Protein AF-A0A7M2C183-F1 (afdb_monomer_lite)

Sequence (125 aa):
MLHRLNGRRHPTKPLDYDSRFADLSDCDTTYVGADPYEKPPLRIVSRDLRPDPPGGITRREIVAVGARRDSEVYRIAGQRLGRPVGVTLEQLAAQRRASAEKNHTPQAGRGLDTPAPVGADLELD

Structure (mmCIF, N/CA/C/O backbone):
data_AF-A0A7M2C183-F1
#
_entry.id   AF-A0A7M2C183-F1
#
loop_
_atom_site.group_PDB
_atom_site.id
_atom_site.type_symbol
_atom_site.label_atom_id
_atom_site.label_alt_id
_atom_site.label_comp_id
_atom_site.label_asym_id
_atom_site.label_entity_id
_atom_site.label_seq_id
_atom_site.pdbx_PDB_ins_code
_atom_site.Cartn_x
_atom_site.Cartn_y
_atom_site.Cartn_z
_atom_site.occupancy
_atom_site.B_iso_or_equiv
_atom_site.auth_seq_id
_atom_site.auth_comp_id
_atom_site.auth_asym_id
_atom_site.auth_atom_id
_atom_site.pdbx_PDB_model_num
ATOM 1 N N . MET A 1 1 ? 22.846 16.671 16.685 1.00 35.06 1 MET A N 1
ATOM 2 C CA . MET A 1 1 ? 21.975 17.277 15.652 1.00 35.06 1 MET A CA 1
ATOM 3 C C . MET A 1 1 ? 21.613 16.202 14.640 1.00 35.06 1 MET A C 1
ATOM 5 O O . MET A 1 1 ? 22.439 15.853 13.811 1.00 35.06 1 MET A O 1
ATOM 9 N N . LEU A 1 2 ? 20.422 15.612 14.753 1.00 41.91 2 LEU A N 1
ATOM 10 C CA . LEU A 1 2 ? 19.906 14.696 13.735 1.00 41.91 2 LEU A CA 1
ATOM 11 C C . LEU A 1 2 ? 19.523 15.538 12.520 1.00 41.91 2 LEU A C 1
ATOM 13 O O . LEU A 1 2 ? 18.572 16.319 12.581 1.00 41.91 2 LEU A O 1
ATOM 17 N N . HIS A 1 3 ? 20.292 15.416 11.440 1.00 35.91 3 HIS A N 1
ATOM 18 C CA . HIS A 1 3 ? 19.902 15.951 10.146 1.00 35.91 3 HIS A CA 1
ATOM 19 C C . HIS A 1 3 ? 18.512 15.402 9.820 1.00 35.91 3 HIS A C 1
ATOM 21 O O . HIS A 1 3 ? 18.345 14.199 9.619 1.00 35.91 3 HIS A O 1
ATOM 27 N N . ARG A 1 4 ? 17.498 16.278 9.798 1.00 41.41 4 ARG A N 1
ATOM 28 C CA . ARG A 1 4 ? 16.229 15.956 9.152 1.00 41.41 4 ARG A CA 1
ATOM 29 C C . ARG A 1 4 ? 16.591 15.605 7.718 1.00 41.41 4 ARG A C 1
ATOM 31 O O . ARG A 1 4 ? 16.973 16.483 6.947 1.00 41.41 4 ARG A O 1
ATOM 38 N N . LEU A 1 5 ? 16.502 14.324 7.381 1.00 46.31 5 LEU A N 1
ATOM 39 C CA . LEU A 1 5 ? 16.427 13.877 6.004 1.00 46.31 5 LEU A CA 1
ATOM 40 C C . LEU A 1 5 ? 15.151 14.504 5.432 1.00 46.31 5 LEU A C 1
ATOM 42 O O . LEU A 1 5 ? 14.094 13.881 5.407 1.00 46.31 5 LEU A O 1
ATOM 46 N N . ASN A 1 6 ? 15.247 15.748 4.961 1.00 42.97 6 ASN A N 1
ATOM 47 C CA . ASN A 1 6 ? 14.331 16.322 3.983 1.00 42.97 6 ASN A CA 1
ATOM 48 C C . ASN A 1 6 ? 14.586 15.620 2.637 1.00 42.97 6 ASN A C 1
ATOM 50 O O . ASN A 1 6 ? 14.829 16.256 1.613 1.00 42.97 6 ASN A O 1
ATOM 54 N N . GLY A 1 7 ? 14.582 14.283 2.648 1.00 42.03 7 GLY A N 1
ATOM 55 C CA . GLY A 1 7 ? 14.494 13.490 1.444 1.00 42.03 7 GLY A CA 1
ATOM 56 C C . GLY A 1 7 ? 13.163 13.857 0.823 1.00 42.03 7 GLY A C 1
ATOM 57 O O . GLY A 1 7 ? 12.120 13.696 1.461 1.00 42.03 7 GLY A O 1
ATOM 58 N N . ARG A 1 8 ? 13.203 14.427 -0.384 1.00 46.38 8 ARG A N 1
ATOM 59 C CA . ARG A 1 8 ? 12.011 14.614 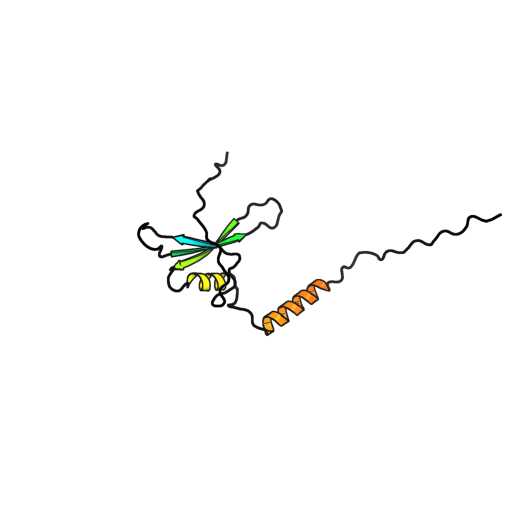-1.210 1.00 46.38 8 ARG A CA 1
ATOM 60 C C . ARG A 1 8 ? 11.212 13.316 -1.127 1.00 46.38 8 ARG A C 1
ATOM 62 O O . ARG A 1 8 ? 11.706 12.275 -1.555 1.00 46.38 8 ARG A O 1
ATOM 69 N N . ARG A 1 9 ? 10.030 13.354 -0.499 1.00 58.09 9 ARG A N 1
ATOM 70 C CA . ARG A 1 9 ? 9.153 12.182 -0.458 1.00 58.09 9 ARG A CA 1
ATOM 71 C C . ARG A 1 9 ? 8.933 11.773 -1.907 1.00 58.09 9 ARG A C 1
ATOM 73 O O . ARG A 1 9 ? 8.524 12.611 -2.710 1.00 58.09 9 ARG A O 1
ATOM 80 N N . HIS A 1 10 ? 9.237 10.521 -2.243 1.00 65.69 10 HIS A N 1
ATOM 81 C CA . HIS A 1 10 ? 8.832 10.002 -3.541 1.00 65.69 10 HIS A CA 1
ATOM 82 C C . HIS A 1 10 ? 7.321 10.213 -3.673 1.00 65.69 10 HIS A C 1
ATOM 84 O O . HIS A 1 10 ? 6.595 9.947 -2.706 1.0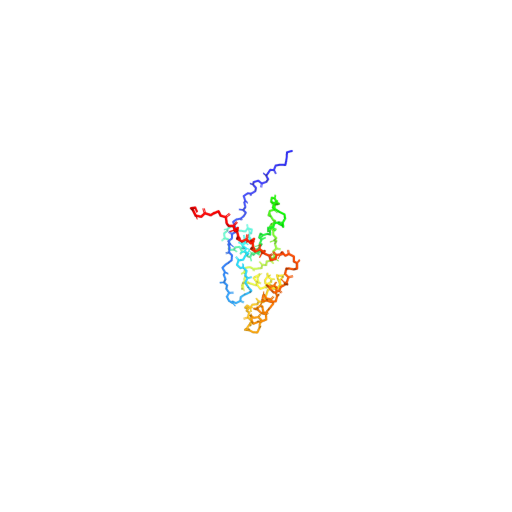0 65.69 10 HIS A O 1
ATOM 90 N N . PRO A 1 11 ? 6.854 10.756 -4.810 1.00 76.00 11 PRO A N 1
ATOM 91 C CA . PRO A 1 11 ? 5.443 11.034 -4.989 1.00 76.00 11 PRO A CA 1
ATOM 92 C C . PRO A 1 11 ? 4.663 9.733 -4.809 1.00 76.00 11 PRO A C 1
ATOM 94 O O . PRO A 1 11 ? 4.937 8.721 -5.453 1.00 76.00 11 PRO A O 1
ATOM 97 N N . THR A 1 12 ? 3.723 9.781 -3.878 1.00 87.06 12 THR A N 1
ATOM 98 C CA . THR A 1 12 ? 2.802 8.704 -3.526 1.00 87.06 12 THR A CA 1
ATOM 99 C C . THR A 1 12 ? 1.429 9.091 -4.058 1.00 87.06 12 THR A C 1
ATOM 101 O O . THR A 1 12 ? 1.071 10.270 -4.053 1.00 87.06 12 THR A O 1
ATOM 104 N N . LYS A 1 13 ? 0.674 8.116 -4.565 1.00 92.62 13 LYS A N 1
ATOM 105 C CA . LYS A 1 13 ? -0.721 8.302 -4.968 1.00 92.62 13 LYS A CA 1
ATOM 106 C C . LYS A 1 13 ? -1.616 7.508 -4.009 1.00 92.62 13 LYS A C 1
ATOM 108 O O . LYS A 1 13 ? -1.412 6.296 -3.941 1.00 92.62 13 LYS A O 1
ATOM 113 N N . PRO A 1 14 ? -2.614 8.122 -3.353 1.00 94.94 14 PRO A N 1
ATOM 114 C CA . PRO A 1 14 ? -3.626 7.376 -2.610 1.00 94.94 14 PRO A CA 1
ATOM 115 C C . PRO A 1 14 ? -4.304 6.328 -3.497 1.00 94.94 14 PRO A C 1
ATOM 117 O O . PRO A 1 14 ? -4.488 6.546 -4.705 1.00 94.94 14 PRO A O 1
ATOM 120 N N . LEU A 1 15 ? -4.640 5.180 -2.915 1.00 94.12 15 LEU A N 1
ATOM 121 C CA . LEU A 1 15 ? -5.413 4.152 -3.598 1.00 94.12 15 LEU A CA 1
ATOM 122 C C . LEU A 1 15 ? -6.908 4.415 -3.433 1.00 94.12 15 LEU A C 1
ATOM 124 O O . LEU A 1 15 ? -7.423 4.519 -2.325 1.00 94.12 15 LEU A O 1
ATOM 128 N N . ASP A 1 16 ? -7.597 4.492 -4.566 1.0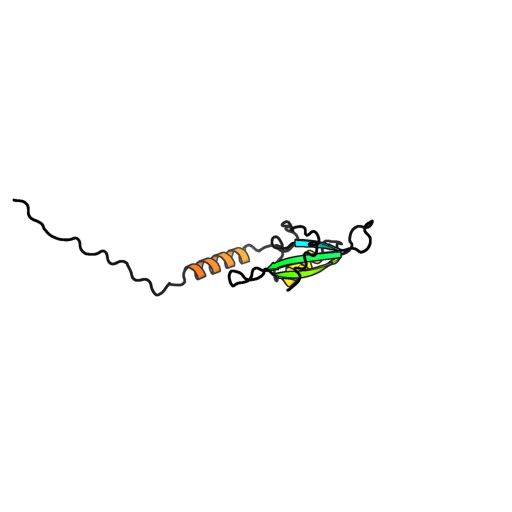0 90.38 16 ASP A N 1
ATOM 129 C CA . ASP A 1 16 ? -9.051 4.548 -4.612 1.00 90.38 16 ASP A CA 1
ATOM 130 C C . ASP A 1 16 ? -9.641 3.161 -4.314 1.00 90.38 16 ASP A C 1
ATOM 132 O O . ASP A 1 16 ? -9.004 2.127 -4.547 1.00 90.38 16 ASP A O 1
ATOM 136 N N . TYR A 1 17 ? -10.882 3.133 -3.830 1.00 88.88 17 TYR A N 1
ATOM 137 C CA . TYR A 1 17 ? -11.624 1.885 -3.681 1.00 88.88 17 TYR A CA 1
ATOM 138 C C . TYR A 1 17 ? -11.872 1.227 -5.050 1.00 88.88 17 TYR A C 1
ATOM 140 O O . TYR A 1 17 ? -12.334 1.871 -5.992 1.00 88.88 17 TYR A O 1
ATOM 148 N N . ASP A 1 18 ? -11.618 -0.078 -5.137 1.00 89.12 18 ASP A N 1
ATOM 149 C CA . ASP A 1 18 ? -11.897 -0.912 -6.306 1.00 89.12 18 ASP A CA 1
ATOM 150 C C . ASP A 1 18 ? -12.467 -2.248 -5.822 1.00 89.12 18 ASP A C 1
ATOM 152 O O . ASP A 1 18 ? -11.816 -2.982 -5.076 1.00 89.12 18 ASP A O 1
ATOM 156 N N . SER A 1 19 ? -13.687 -2.574 -6.251 1.00 88.88 19 SER A N 1
ATOM 157 C CA . SER A 1 19 ? -14.439 -3.744 -5.780 1.00 88.88 19 SER A CA 1
ATOM 158 C C . SER A 1 19 ? -13.795 -5.089 -6.127 1.00 88.88 19 SER A C 1
ATOM 160 O O . SER A 1 19 ? -14.181 -6.115 -5.568 1.00 88.88 19 SER A O 1
ATOM 162 N N . ARG A 1 20 ? -12.808 -5.108 -7.029 1.00 89.62 20 ARG A N 1
ATOM 163 C CA . ARG A 1 20 ? -12.061 -6.320 -7.400 1.00 89.62 20 ARG A CA 1
ATOM 164 C C . ARG A 1 20 ? -10.977 -6.684 -6.389 1.00 89.62 20 ARG A C 1
ATOM 166 O O . ARG A 1 20 ? -10.440 -7.790 -6.452 1.00 89.62 20 ARG A O 1
ATOM 173 N N . PHE A 1 21 ? -10.630 -5.767 -5.488 1.00 92.06 21 PHE A N 1
ATOM 174 C CA . PHE A 1 21 ? -9.571 -5.946 -4.501 1.00 92.06 21 PHE A CA 1
ATOM 175 C C . PHE A 1 21 ? -10.106 -5.751 -3.080 1.00 92.06 21 PHE A C 1
ATOM 177 O O . PHE A 1 21 ? -11.256 -5.377 -2.855 1.00 92.06 21 PHE A O 1
ATOM 184 N N . ALA A 1 22 ? -9.261 -6.060 -2.097 1.00 93.31 22 ALA A N 1
ATOM 185 C CA . ALA A 1 22 ? -9.537 -5.682 -0.722 1.00 93.31 22 ALA A CA 1
ATOM 186 C C . ALA A 1 22 ? -9.606 -4.154 -0.597 1.00 93.31 22 ALA A C 1
ATOM 188 O O . ALA A 1 22 ? -9.013 -3.437 -1.405 1.00 93.31 22 ALA A O 1
ATOM 189 N N . ASP A 1 23 ? -10.280 -3.656 0.439 1.00 93.44 23 ASP A N 1
ATOM 190 C CA . ASP A 1 23 ? -10.247 -2.226 0.733 1.00 93.44 23 ASP A CA 1
ATOM 191 C C . ASP A 1 23 ? -8.819 -1.808 1.120 1.00 93.44 23 ASP A C 1
ATOM 193 O O . ASP A 1 23 ? -8.271 -2.261 2.130 1.00 93.44 23 ASP A O 1
ATOM 197 N N . LEU A 1 24 ? -8.210 -0.974 0.278 1.00 95.25 24 LEU A N 1
ATOM 198 C CA . LEU A 1 24 ? -6.870 -0.405 0.436 1.00 95.25 24 LEU A CA 1
ATOM 199 C C . LEU A 1 24 ? -6.922 1.129 0.476 1.00 95.25 24 LEU A C 1
ATOM 201 O O . LEU A 1 24 ? -5.920 1.775 0.187 1.00 95.25 24 LEU A O 1
ATOM 205 N N . SER A 1 25 ? -8.075 1.716 0.806 1.00 94.06 25 SER A N 1
ATOM 206 C CA . SER A 1 25 ? -8.285 3.174 0.816 1.00 94.06 25 SER A CA 1
ATOM 207 C C . SER A 1 25 ? -7.393 3.943 1.802 1.00 94.06 25 SER A C 1
ATOM 209 O O . SER A 1 25 ? -7.181 5.143 1.648 1.00 94.06 25 SER A O 1
ATOM 211 N N . ASP A 1 26 ? -6.826 3.258 2.797 1.00 94.31 26 ASP A N 1
ATOM 212 C CA . ASP A 1 26 ? -5.829 3.790 3.735 1.00 94.31 26 ASP A CA 1
ATOM 213 C C . ASP A 1 26 ? -4.375 3.634 3.245 1.00 94.31 26 ASP A C 1
ATOM 215 O O . ASP A 1 26 ? -3.434 3.966 3.970 1.00 94.31 26 ASP A O 1
ATOM 219 N N . CYS A 1 27 ? -4.177 3.093 2.042 1.00 96.50 27 CYS A N 1
ATOM 220 C CA . CYS A 1 27 ? -2.871 2.843 1.452 1.00 96.50 27 CYS A CA 1
ATOM 221 C C . CYS A 1 27 ? -2.561 3.821 0.308 1.00 96.50 27 CYS A C 1
ATOM 223 O O . CYS A 1 27 ? -3.427 4.296 -0.423 1.00 96.50 27 CYS A O 1
ATOM 225 N N . ASP A 1 28 ? -1.270 4.031 0.096 1.00 96.62 28 ASP A N 1
ATOM 226 C CA . ASP A 1 28 ? -0.674 4.751 -1.016 1.00 96.62 28 ASP A CA 1
ATOM 227 C C . ASP A 1 28 ? 0.042 3.782 -1.962 1.00 96.62 28 ASP A C 1
ATOM 229 O O . ASP A 1 28 ? 0.550 2.734 -1.549 1.00 96.62 28 ASP A O 1
ATOM 233 N N . THR A 1 29 ? 0.186 4.178 -3.226 1.00 95.94 29 THR A N 1
ATOM 234 C CA . THR A 1 29 ? 1.049 3.520 -4.202 1.00 95.94 29 THR A CA 1
ATOM 235 C C . THR A 1 29 ? 2.162 4.436 -4.705 1.00 95.94 29 THR A C 1
ATOM 237 O O . THR A 1 29 ? 1.934 5.597 -5.044 1.00 95.94 29 THR A O 1
ATOM 240 N N . THR A 1 30 ? 3.369 3.885 -4.801 1.00 94.94 30 THR A N 1
ATOM 241 C CA . THR A 1 30 ? 4.534 4.522 -5.429 1.00 94.94 30 THR A CA 1
ATOM 242 C C . THR A 1 30 ? 4.952 3.706 -6.640 1.00 94.94 30 THR A C 1
ATOM 244 O O . THR A 1 30 ? 5.088 2.484 -6.558 1.00 94.94 30 THR A O 1
ATOM 247 N N . TYR A 1 31 ? 5.184 4.377 -7.763 1.00 93.00 31 TYR A N 1
ATOM 248 C CA . TYR A 1 31 ? 5.697 3.762 -8.983 1.00 93.00 31 TYR A CA 1
ATOM 249 C C . TYR A 1 31 ? 7.226 3.755 -8.967 1.00 93.00 31 TYR A C 1
ATOM 251 O O . TYR A 1 31 ? 7.836 4.791 -8.706 1.00 93.00 31 TYR A O 1
ATOM 259 N N . VAL A 1 32 ? 7.839 2.603 -9.248 1.00 91.81 32 VAL A N 1
ATOM 260 C CA . VAL A 1 32 ? 9.299 2.433 -9.193 1.00 91.81 32 VAL A CA 1
ATOM 261 C C . VAL A 1 32 ? 9.815 1.843 -10.501 1.00 91.81 32 VAL A C 1
ATOM 263 O O . VAL A 1 32 ? 9.315 0.824 -10.981 1.00 91.81 32 VAL A O 1
ATOM 266 N N . GLY A 1 33 ? 10.802 2.515 -11.085 1.00 91.56 33 GLY A N 1
ATOM 267 C CA . GLY A 1 33 ? 11.471 2.136 -12.324 1.00 91.56 33 GLY A CA 1
ATOM 268 C C . GLY A 1 33 ? 12.820 2.838 -12.431 1.00 91.56 33 GLY A C 1
ATOM 269 O O . GLY A 1 33 ? 13.010 3.893 -11.827 1.00 91.56 33 GLY A O 1
ATOM 270 N N . ALA A 1 34 ? 13.755 2.216 -13.147 1.00 89.81 34 ALA A N 1
ATOM 271 C CA . ALA A 1 34 ? 15.096 2.759 -13.355 1.00 89.81 34 ALA A CA 1
ATOM 272 C C . ALA A 1 34 ? 15.169 3.680 -14.584 1.00 89.81 34 ALA A C 1
ATOM 274 O O . ALA A 1 34 ? 15.914 4.655 -14.566 1.00 89.81 34 ALA A O 1
ATOM 275 N N . ASP A 1 35 ? 14.384 3.384 -15.623 1.00 91.50 35 ASP A N 1
ATOM 276 C CA . ASP A 1 35 ? 14.330 4.167 -16.855 1.00 91.50 35 ASP A CA 1
ATOM 277 C C . ASP A 1 35 ? 13.222 5.238 -16.772 1.00 91.50 35 ASP A C 1
ATOM 279 O O . ASP A 1 35 ? 12.054 4.886 -16.569 1.00 91.50 35 ASP A O 1
ATOM 283 N N . PRO A 1 36 ? 13.547 6.539 -16.909 1.00 87.69 36 PRO A N 1
ATOM 284 C CA . PRO A 1 36 ? 12.554 7.613 -16.910 1.00 87.69 36 PRO A CA 1
ATOM 285 C C . PRO A 1 36 ? 11.685 7.670 -18.179 1.00 87.69 36 PRO A C 1
ATOM 287 O O . PRO A 1 36 ? 10.645 8.333 -18.157 1.00 87.69 36 PRO A O 1
ATOM 290 N N . TYR A 1 37 ? 12.087 7.016 -19.270 1.00 92.56 37 TYR A N 1
ATOM 291 C CA . TYR A 1 37 ? 11.352 6.980 -20.539 1.00 92.56 37 TYR A CA 1
ATOM 292 C C . TYR A 1 37 ? 10.381 5.800 -20.632 1.00 92.56 37 TYR A C 1
ATOM 294 O O . TYR A 1 37 ? 9.494 5.791 -21.489 1.00 92.56 37 TYR A O 1
ATOM 302 N N . GLU A 1 38 ? 10.494 4.831 -19.726 1.00 92.25 38 GLU A N 1
ATOM 303 C CA . GLU A 1 38 ? 9.591 3.691 -19.654 1.00 92.25 38 GLU A CA 1
ATOM 304 C C . GLU A 1 38 ? 8.554 3.838 -18.540 1.00 92.25 38 GLU A C 1
ATOM 306 O O . GLU A 1 38 ? 8.724 4.530 -17.534 1.00 92.25 38 GLU A O 1
ATOM 311 N N . LYS A 1 39 ? 7.430 3.130 -18.694 1.00 90.75 39 LYS A N 1
ATOM 312 C CA . LYS A 1 39 ? 6.455 3.023 -17.608 1.00 90.75 39 LYS A CA 1
ATOM 313 C C . LYS A 1 39 ? 7.095 2.236 -16.459 1.00 90.75 39 LYS A C 1
ATOM 315 O O . LYS A 1 39 ? 7.489 1.096 -16.688 1.00 90.75 39 LYS A O 1
ATOM 320 N N . PRO A 1 40 ? 7.084 2.759 -15.216 1.00 92.75 40 PRO A N 1
ATOM 321 C CA . PRO A 1 40 ? 7.659 2.056 -14.077 1.00 92.75 40 PRO A CA 1
ATOM 322 C C . PRO A 1 40 ? 7.087 0.634 -13.941 1.00 92.75 40 PRO A C 1
ATOM 324 O O . PRO A 1 40 ? 5.858 0.498 -13.819 1.00 92.75 40 PRO A O 1
ATOM 327 N N . PRO A 1 41 ? 7.931 -0.415 -13.988 1.00 94.19 41 PRO A N 1
ATOM 328 C CA . PRO A 1 41 ? 7.475 -1.801 -14.002 1.00 94.19 41 PRO A CA 1
ATOM 329 C C . PRO A 1 41 ? 7.031 -2.288 -12.623 1.00 94.19 41 PRO A C 1
ATOM 331 O O . PRO A 1 41 ? 6.312 -3.284 -12.539 1.00 94.19 41 PRO A O 1
ATOM 334 N N . LEU A 1 42 ? 7.421 -1.595 -11.550 1.00 95.00 42 LEU A N 1
ATOM 335 C CA . LEU A 1 42 ? 7.123 -1.976 -10.175 1.00 95.00 42 LEU A CA 1
ATOM 336 C C . LEU A 1 42 ? 6.211 -0.961 -9.485 1.00 95.00 42 LEU A C 1
ATOM 338 O O . LEU A 1 42 ? 6.172 0.232 -9.808 1.00 95.00 42 LEU A O 1
ATOM 342 N N . ARG A 1 43 ? 5.491 -1.461 -8.486 1.00 95.56 43 ARG A N 1
ATOM 343 C CA . ARG A 1 43 ? 4.694 -0.688 -7.541 1.00 95.56 43 ARG A CA 1
ATOM 344 C C . ARG A 1 43 ? 5.075 -1.072 -6.121 1.00 95.56 43 ARG A C 1
ATOM 346 O O . ARG A 1 43 ? 5.255 -2.249 -5.811 1.00 95.56 43 ARG A O 1
ATOM 353 N N . ILE A 1 44 ? 5.127 -0.068 -5.262 1.00 96.38 44 ILE A N 1
ATOM 354 C CA . ILE A 1 44 ? 5.166 -0.217 -3.812 1.00 96.38 44 ILE A CA 1
ATOM 355 C C . ILE A 1 44 ? 3.794 0.196 -3.288 1.00 96.38 44 ILE A C 1
ATOM 357 O O . ILE A 1 44 ? 3.273 1.228 -3.708 1.00 96.38 44 ILE A O 1
ATOM 361 N N . VAL A 1 45 ? 3.210 -0.605 -2.403 1.00 97.31 45 VAL A N 1
ATOM 362 C CA . VAL A 1 45 ? 2.013 -0.264 -1.628 1.00 97.31 45 VAL A CA 1
ATOM 363 C C . VAL A 1 45 ? 2.448 -0.024 -0.193 1.00 97.31 45 VAL A C 1
ATOM 365 O O . VAL A 1 45 ? 3.132 -0.865 0.395 1.00 97.31 45 VAL A O 1
ATOM 368 N N . SER A 1 46 ? 2.069 1.116 0.368 1.00 97.31 46 SER A N 1
ATOM 369 C CA . SER A 1 46 ? 2.452 1.517 1.721 1.00 97.31 46 SER A CA 1
ATOM 370 C C . SER A 1 46 ? 1.296 2.165 2.460 1.00 97.31 46 SER A C 1
ATOM 372 O O . SER A 1 46 ? 0.427 2.729 1.811 1.00 97.31 46 SER A O 1
ATOM 374 N N . ARG A 1 47 ? 1.311 2.164 3.791 1.00 95.50 47 ARG A N 1
ATOM 375 C CA . ARG A 1 47 ? 0.347 2.920 4.606 1.00 95.50 47 ARG A CA 1
ATOM 376 C C . ARG A 1 47 ? 1.039 3.637 5.754 1.00 95.50 47 ARG A C 1
ATOM 378 O O . ARG A 1 47 ? 2.104 3.210 6.204 1.00 95.50 47 ARG A O 1
ATOM 385 N N . ASP A 1 48 ? 0.426 4.712 6.225 1.00 93.75 48 ASP A N 1
ATOM 386 C CA . ASP A 1 48 ? 0.906 5.457 7.384 1.00 93.75 48 ASP A CA 1
ATOM 387 C C . ASP A 1 48 ? 0.241 4.929 8.664 1.00 93.75 48 ASP A C 1
ATOM 389 O O . ASP A 1 48 ? -0.976 4.973 8.825 1.00 93.75 48 ASP A O 1
ATOM 393 N N . LEU A 1 49 ? 1.059 4.443 9.594 1.00 91.88 49 LEU A N 1
ATOM 394 C CA . LEU A 1 49 ? 0.650 3.992 10.917 1.00 91.88 49 LEU A CA 1
ATOM 395 C C . LEU A 1 49 ? 0.816 5.133 11.913 1.00 91.88 49 LEU A C 1
ATOM 397 O O . LEU A 1 49 ? 1.933 5.609 12.162 1.00 91.88 49 LEU A O 1
ATOM 401 N N . ARG A 1 50 ? -0.305 5.573 12.486 1.00 89.25 50 ARG A N 1
ATOM 402 C CA . ARG A 1 50 ? -0.291 6.537 13.584 1.00 89.25 50 ARG A CA 1
ATOM 403 C C . ARG A 1 50 ? 0.163 5.834 14.867 1.00 89.25 50 ARG A C 1
ATOM 405 O O . ARG A 1 50 ? -0.251 4.705 15.107 1.00 89.25 50 ARG A O 1
ATOM 412 N N . PRO A 1 51 ? 1.020 6.474 15.669 1.00 89.81 51 PRO A N 1
ATOM 413 C CA . PRO A 1 51 ? 1.415 5.939 16.963 1.00 89.81 51 PRO A CA 1
ATOM 414 C C . PRO A 1 51 ? 0.239 5.999 17.942 1.00 89.81 51 PRO A C 1
ATOM 416 O O . PRO A 1 51 ? -0.521 6.967 17.923 1.00 89.81 51 PRO A O 1
ATOM 419 N N . ASP A 1 52 ? 0.137 4.999 18.818 1.00 86.94 52 ASP A N 1
ATOM 420 C CA . ASP A 1 52 ? -0.856 4.977 19.898 1.00 86.94 52 ASP A CA 1
ATOM 421 C C . ASP A 1 52 ? -0.702 6.164 20.867 1.00 86.94 52 ASP A C 1
ATOM 423 O O . ASP A 1 52 ? -1.700 6.828 21.157 1.00 86.94 52 ASP A O 1
ATOM 427 N N . PRO A 1 53 ? 0.511 6.500 21.364 1.00 89.69 53 PRO A N 1
ATOM 428 C CA . PRO A 1 53 ? 0.666 7.678 22.201 1.00 89.69 53 PRO A CA 1
ATOM 429 C C . PRO A 1 53 ? 0.598 8.973 21.371 1.00 89.69 53 PRO A C 1
ATOM 431 O O . PRO A 1 53 ? 1.251 9.083 20.321 1.00 89.69 53 PRO A O 1
ATOM 434 N N . PRO A 1 54 ? -0.114 10.004 21.865 1.00 84.50 54 PRO A N 1
ATOM 435 C CA . PRO A 1 54 ? -0.113 11.320 21.242 1.00 84.50 54 PRO A CA 1
ATOM 436 C C . PRO A 1 54 ? 1.306 11.907 21.230 1.00 84.50 54 PRO A C 1
ATOM 438 O O . PRO A 1 54 ? 2.054 11.800 22.199 1.00 84.50 54 PRO A O 1
ATOM 441 N N . GLY A 1 55 ? 1.687 12.522 20.109 1.00 85.56 55 GLY A N 1
ATOM 442 C CA . GLY A 1 55 ? 3.021 13.104 19.914 1.00 85.56 55 GLY A CA 1
ATOM 443 C C . GLY A 1 55 ? 4.088 12.134 19.392 1.00 85.56 55 GLY A C 1
ATOM 444 O O . GLY A 1 55 ? 5.218 12.556 19.145 1.00 85.56 55 GLY A O 1
ATOM 445 N N . GLY A 1 56 ? 3.756 10.857 19.177 1.00 86.56 56 GLY A N 1
ATOM 446 C CA . GLY A 1 56 ? 4.663 9.928 18.506 1.00 86.56 56 GLY A CA 1
ATOM 447 C C . GLY A 1 56 ? 4.899 10.272 17.025 1.00 86.56 56 GLY A C 1
ATOM 448 O O . GLY A 1 56 ? 4.197 11.079 16.415 1.00 86.56 56 GLY A O 1
ATOM 449 N N . ILE A 1 57 ? 5.853 9.575 16.404 1.00 88.50 57 ILE A N 1
ATOM 450 C CA . ILE A 1 57 ? 6.168 9.724 14.977 1.00 88.50 57 ILE A CA 1
ATOM 451 C C . ILE A 1 57 ? 5.346 8.727 14.152 1.00 88.50 57 ILE A C 1
ATOM 453 O O . ILE A 1 57 ? 5.464 7.517 14.353 1.00 88.50 57 ILE A O 1
ATOM 457 N N . THR A 1 58 ? 4.571 9.225 13.184 1.00 89.31 58 THR A N 1
ATOM 458 C CA . THR A 1 58 ? 3.907 8.398 12.162 1.00 89.31 58 THR A CA 1
ATOM 459 C C . THR A 1 58 ? 4.937 7.588 11.384 1.00 89.31 58 THR A C 1
ATOM 461 O O . THR A 1 58 ? 5.889 8.146 10.830 1.00 89.31 58 THR A O 1
ATOM 464 N N . ARG A 1 59 ? 4.738 6.272 11.312 1.00 90.81 59 ARG A N 1
ATOM 465 C CA . ARG A 1 59 ? 5.624 5.362 10.576 1.00 90.81 59 ARG A CA 1
ATOM 466 C C . ARG A 1 59 ? 4.976 4.975 9.258 1.00 90.81 59 ARG A C 1
ATOM 468 O O . ARG A 1 59 ? 3.795 4.660 9.241 1.00 90.81 59 ARG A O 1
ATOM 475 N N . ARG A 1 60 ? 5.749 4.945 8.173 1.00 91.94 60 ARG A N 1
ATOM 476 C CA . ARG A 1 60 ? 5.284 4.367 6.909 1.00 91.94 60 ARG A CA 1
ATOM 477 C C . ARG A 1 60 ? 5.655 2.892 6.868 1.00 91.94 60 ARG A C 1
ATOM 479 O O . ARG A 1 60 ? 6.831 2.546 6.954 1.00 91.94 60 ARG A O 1
ATOM 486 N N . GLU A 1 61 ? 4.652 2.042 6.732 1.00 95.00 61 GLU A N 1
ATOM 487 C CA . GLU A 1 61 ? 4.803 0.602 6.553 1.00 95.00 61 GLU A CA 1
ATOM 488 C C . GLU A 1 61 ? 4.735 0.266 5.061 1.00 95.00 61 GLU A C 1
ATOM 490 O O . GLU A 1 61 ? 3.814 0.702 4.369 1.00 95.00 61 GLU A O 1
ATOM 495 N N . ILE A 1 62 ? 5.693 -0.518 4.558 1.00 96.62 62 ILE A N 1
ATOM 496 C CA . ILE A 1 62 ? 5.607 -1.096 3.214 1.00 96.62 62 ILE A CA 1
ATOM 497 C C . ILE A 1 62 ? 4.794 -2.381 3.302 1.00 96.62 62 ILE A C 1
ATOM 499 O O . ILE A 1 62 ? 5.258 -3.385 3.835 1.00 96.62 62 ILE A O 1
ATOM 503 N N . VAL A 1 63 ? 3.587 -2.349 2.748 1.00 97.75 63 VAL A N 1
ATOM 504 C CA . VAL A 1 63 ? 2.669 -3.486 2.767 1.00 97.75 63 VAL A CA 1
ATOM 505 C C . VAL A 1 63 ? 3.080 -4.500 1.706 1.00 97.75 63 VAL A C 1
ATOM 507 O O . VAL A 1 63 ? 3.215 -5.684 2.004 1.00 97.75 63 VAL A O 1
ATOM 510 N N . ALA A 1 64 ? 3.318 -4.060 0.468 1.00 97.69 64 ALA A N 1
ATOM 511 C CA . ALA A 1 64 ? 3.676 -4.943 -0.640 1.00 97.69 64 ALA A CA 1
ATOM 512 C C . ALA A 1 64 ? 4.571 -4.245 -1.669 1.00 97.69 64 ALA A C 1
ATOM 514 O O . ALA A 1 64 ? 4.504 -3.032 -1.854 1.00 97.69 64 ALA A O 1
ATOM 515 N N . VAL A 1 65 ? 5.380 -5.036 -2.370 1.00 96.38 65 VAL A N 1
ATOM 516 C CA . VAL A 1 65 ? 6.153 -4.617 -3.544 1.00 96.38 65 VAL A CA 1
ATOM 517 C C . VAL A 1 65 ? 5.924 -5.662 -4.622 1.00 96.38 65 VAL A C 1
ATOM 519 O O . VAL A 1 65 ? 5.964 -6.857 -4.330 1.00 96.38 65 VAL A O 1
ATOM 522 N N . GLY A 1 66 ? 5.660 -5.232 -5.849 1.00 95.50 66 GLY A N 1
ATOM 523 C CA . GLY A 1 66 ? 5.387 -6.169 -6.931 1.00 95.50 66 GLY A CA 1
ATOM 524 C C . GLY A 1 66 ? 5.308 -5.511 -8.294 1.00 95.50 66 GLY A C 1
ATOM 525 O O . GLY A 1 66 ? 5.433 -4.292 -8.429 1.00 95.50 66 GLY A O 1
ATOM 526 N N . ALA A 1 67 ? 5.093 -6.342 -9.310 1.00 93.69 67 ALA A N 1
ATOM 527 C CA . ALA A 1 67 ? 4.902 -5.877 -10.670 1.00 93.69 67 ALA A CA 1
ATOM 528 C C . ALA A 1 67 ? 3.672 -4.963 -10.771 1.00 93.69 67 ALA A C 1
ATOM 530 O O . ALA A 1 67 ? 2.648 -5.150 -10.112 1.00 93.69 67 ALA A O 1
ATOM 531 N N . ARG A 1 68 ? 3.768 -3.966 -11.650 1.00 90.06 68 ARG A N 1
ATOM 532 C CA . ARG A 1 68 ? 2.649 -3.102 -12.029 1.00 90.06 68 ARG A CA 1
ATOM 533 C C . ARG A 1 68 ? 1.576 -3.869 -12.811 1.00 90.06 68 ARG A C 1
ATOM 535 O O . ARG A 1 68 ? 0.415 -3.460 -12.797 1.00 90.06 68 ARG A O 1
ATOM 542 N N . ARG A 1 69 ? 1.977 -4.928 -13.520 1.00 88.94 69 ARG A N 1
ATOM 543 C CA . ARG A 1 69 ? 1.121 -5.720 -14.408 1.00 88.94 69 ARG A CA 1
ATOM 544 C C . ARG A 1 69 ? -0.031 -6.364 -13.628 1.00 88.94 69 ARG A C 1
ATOM 546 O O . ARG A 1 69 ? 0.157 -6.827 -12.508 1.00 88.94 69 ARG A O 1
ATOM 553 N N . ASP A 1 70 ? -1.223 -6.316 -14.220 1.00 86.25 70 ASP A N 1
ATOM 554 C CA . ASP A 1 70 ? -2.464 -6.932 -13.727 1.00 86.25 70 ASP A CA 1
ATOM 555 C C . ASP A 1 70 ? -2.872 -6.542 -12.294 1.00 86.25 70 ASP A C 1
ATOM 557 O O . ASP A 1 70 ? -3.722 -7.180 -11.680 1.00 86.25 70 ASP A O 1
ATOM 561 N N . SER A 1 71 ? -2.296 -5.456 -11.759 1.00 88.62 71 SER A N 1
ATOM 562 C CA . SER A 1 71 ? -2.566 -4.962 -10.404 1.00 88.62 71 SER A CA 1
ATOM 563 C C . SER A 1 71 ? -2.366 -6.017 -9.301 1.00 88.62 71 SER A C 1
ATOM 565 O O . SER A 1 71 ? -2.923 -5.890 -8.210 1.00 88.62 71 SER A O 1
ATOM 567 N N . GLU A 1 72 ? -1.524 -7.029 -9.542 1.00 91.44 72 GLU A N 1
ATOM 568 C CA . GLU A 1 72 ? -1.310 -8.151 -8.618 1.00 91.44 72 GLU A CA 1
ATOM 569 C C . GLU A 1 72 ? -0.853 -7.693 -7.224 1.00 91.44 72 GLU A C 1
ATOM 571 O O . GLU A 1 72 ? -1.270 -8.246 -6.203 1.00 91.44 72 GLU A O 1
ATOM 576 N N . VAL A 1 73 ? -0.048 -6.630 -7.172 1.00 95.69 73 VAL A N 1
ATOM 577 C CA . VAL A 1 73 ? 0.449 -6.049 -5.919 1.00 95.69 73 VAL A CA 1
ATOM 578 C C . VAL A 1 73 ? -0.679 -5.671 -4.946 1.00 95.69 73 VAL A C 1
ATOM 580 O O . VAL A 1 73 ? -0.488 -5.771 -3.736 1.00 95.69 73 VAL A O 1
ATOM 583 N N . TYR A 1 74 ? -1.866 -5.294 -5.438 1.00 95.56 74 TYR A N 1
ATOM 584 C CA . TYR A 1 74 ? -3.011 -4.942 -4.588 1.00 95.56 74 TYR A CA 1
ATOM 585 C C . TYR A 1 74 ? -3.665 -6.179 -3.969 1.00 95.56 74 TYR A C 1
ATOM 587 O O . TYR A 1 74 ? -4.046 -6.156 -2.800 1.00 95.56 74 TYR A O 1
ATOM 595 N N . ARG A 1 75 ? -3.709 -7.300 -4.699 1.00 93.38 75 ARG A N 1
ATOM 596 C CA . ARG A 1 75 ? -4.157 -8.587 -4.149 1.00 93.38 75 ARG A CA 1
ATOM 597 C C . ARG A 1 75 ? -3.224 -9.053 -3.031 1.00 93.38 75 ARG A C 1
ATOM 599 O O . ARG A 1 75 ? -3.693 -9.436 -1.962 1.00 93.38 75 ARG A O 1
ATOM 606 N N . ILE A 1 76 ? -1.912 -8.965 -3.257 1.00 95.00 76 ILE A N 1
ATOM 607 C CA . ILE A 1 76 ? -0.894 -9.310 -2.251 1.00 95.00 76 ILE A CA 1
ATOM 608 C C . ILE A 1 76 ? -1.009 -8.388 -1.031 1.00 95.00 76 ILE A C 1
ATOM 610 O O . ILE A 1 76 ? -0.942 -8.861 0.103 1.00 95.00 76 ILE A O 1
ATOM 614 N N . ALA A 1 77 ? -1.214 -7.085 -1.247 1.00 96.88 77 ALA A N 1
ATOM 615 C CA . ALA A 1 77 ? -1.400 -6.129 -0.161 1.00 96.88 77 ALA A CA 1
ATOM 616 C C . ALA A 1 77 ? -2.631 -6.466 0.694 1.00 96.88 77 ALA A C 1
ATOM 618 O O . ALA A 1 77 ? -2.512 -6.551 1.914 1.00 96.88 77 ALA A O 1
ATOM 619 N N . GLY A 1 78 ? -3.779 -6.744 0.066 1.00 95.38 78 GLY A N 1
ATOM 620 C CA . GLY A 1 78 ? -4.991 -7.168 0.771 1.00 95.38 78 GLY A CA 1
ATOM 621 C C . GLY A 1 78 ? -4.772 -8.422 1.620 1.00 95.38 78 GLY A C 1
ATOM 622 O O . GLY A 1 78 ? -5.116 -8.435 2.800 1.00 95.38 78 GLY A O 1
ATOM 623 N N . GLN A 1 79 ? -4.104 -9.435 1.057 1.00 94.62 79 GLN A N 1
ATOM 624 C CA . GLN A 1 79 ? -3.761 -10.672 1.768 1.00 94.62 79 GLN A CA 1
ATOM 625 C C . GLN A 1 79 ? -2.856 -10.422 2.980 1.00 94.62 79 GLN A C 1
ATOM 627 O O . GLN A 1 79 ? -3.124 -10.944 4.059 1.00 94.62 79 GLN A O 1
ATOM 632 N N . ARG A 1 80 ? -1.815 -9.592 2.835 1.00 96.12 80 ARG A N 1
ATOM 633 C CA . ARG A 1 80 ? -0.899 -9.250 3.939 1.00 96.12 80 ARG A CA 1
ATOM 634 C C . ARG A 1 80 ? -1.579 -8.469 5.058 1.00 96.12 80 ARG A C 1
ATOM 636 O O . ARG A 1 80 ? -1.214 -8.631 6.215 1.00 96.12 80 ARG A O 1
ATOM 643 N N . LEU A 1 81 ? -2.571 -7.651 4.717 1.00 95.56 81 LEU A N 1
ATOM 644 C CA . LEU A 1 81 ? -3.385 -6.923 5.689 1.00 95.56 81 LEU A CA 1
ATOM 645 C C . LEU A 1 81 ? -4.517 -7.774 6.287 1.00 95.56 81 LEU A C 1
ATOM 647 O O . LEU A 1 81 ? -5.252 -7.273 7.135 1.00 95.56 81 LEU A O 1
ATOM 651 N N . GLY A 1 82 ? -4.689 -9.026 5.845 1.00 93.81 82 GLY A N 1
ATOM 652 C CA . GLY A 1 82 ? -5.784 -9.894 6.284 1.00 93.81 82 GLY A CA 1
ATOM 653 C C . GLY A 1 82 ? -7.165 -9.389 5.861 1.00 93.81 82 GLY A C 1
ATOM 654 O O . GLY A 1 82 ? -8.160 -9.688 6.520 1.00 93.81 82 GLY A O 1
ATOM 655 N N . ARG A 1 83 ? -7.239 -8.590 4.791 1.00 90.88 83 ARG A N 1
ATOM 656 C CA . ARG A 1 83 ? -8.486 -7.983 4.318 1.00 90.88 83 ARG A CA 1
ATOM 657 C C . ARG A 1 83 ? -9.095 -8.824 3.191 1.00 90.88 83 ARG A C 1
ATOM 659 O O . ARG A 1 83 ? -8.401 -9.102 2.209 1.00 90.88 83 ARG A O 1
ATOM 666 N N . PRO A 1 84 ? -10.372 -9.223 3.298 1.00 85.56 84 PRO A N 1
ATOM 667 C CA . PRO A 1 84 ? -11.060 -9.916 2.217 1.00 85.56 84 PRO A CA 1
ATOM 668 C C . PRO A 1 84 ? -11.362 -8.972 1.043 1.00 85.56 84 PRO A C 1
ATOM 670 O O . PRO A 1 84 ? -11.428 -7.751 1.200 1.00 85.56 84 PRO A O 1
ATOM 673 N N . VAL A 1 85 ? -11.561 -9.553 -0.143 1.00 86.19 85 VAL A N 1
ATOM 674 C CA . VAL A 1 85 ? -12.124 -8.843 -1.300 1.00 86.19 85 VAL A CA 1
ATOM 675 C C . VAL A 1 85 ? -13.633 -8.747 -1.088 1.00 86.19 85 VAL A C 1
ATOM 677 O O . VAL A 1 85 ? -14.333 -9.757 -1.140 1.00 86.19 85 VAL A O 1
ATOM 680 N N . GLY A 1 86 ? -14.118 -7.537 -0.806 1.00 75.69 86 GLY A N 1
ATOM 681 C CA . GLY A 1 86 ? -15.500 -7.310 -0.388 1.00 75.69 86 GLY A CA 1
ATOM 682 C C . GLY A 1 86 ? -15.823 -7.864 1.006 1.00 75.69 86 GLY A C 1
ATOM 683 O O . GLY A 1 86 ? -14.977 -8.423 1.702 1.00 75.69 86 GLY A O 1
ATOM 684 N N . VAL A 1 87 ? -17.076 -7.690 1.423 1.00 70.94 87 VAL A N 1
ATOM 685 C CA . VAL A 1 87 ? -17.635 -8.289 2.642 1.00 70.94 87 VAL A CA 1
ATOM 686 C C . VAL A 1 87 ? -18.908 -9.036 2.275 1.00 70.94 87 VAL A C 1
ATOM 688 O O . VAL A 1 87 ? -19.731 -8.539 1.505 1.00 70.94 87 VAL A O 1
ATOM 691 N N . THR A 1 88 ? -19.078 -10.241 2.809 1.00 73.75 88 THR A N 1
ATOM 692 C CA . THR A 1 88 ? -20.348 -10.965 2.670 1.00 73.75 88 THR A CA 1
ATOM 693 C C . THR A 1 88 ? -21.412 -10.338 3.574 1.00 73.75 88 THR A C 1
ATOM 695 O O . THR A 1 88 ? -21.099 -9.721 4.596 1.00 73.75 88 THR A O 1
ATOM 698 N N . LEU A 1 89 ? -22.690 -10.520 3.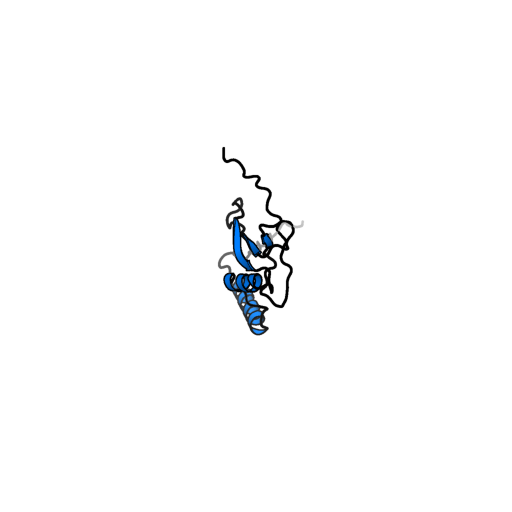231 1.00 77.31 89 LEU A N 1
ATOM 699 C CA . LEU A 1 89 ? -23.802 -10.056 4.072 1.00 77.31 89 LEU A CA 1
ATOM 700 C C . LEU A 1 89 ? -23.758 -10.671 5.479 1.00 77.31 89 LEU A C 1
ATOM 702 O O . LEU A 1 89 ? -24.086 -10.006 6.458 1.00 77.31 89 LEU A O 1
ATOM 706 N N . GLU A 1 90 ? -23.306 -11.919 5.585 1.00 80.62 90 GLU A N 1
ATOM 707 C CA . GLU A 1 90 ? -23.134 -12.617 6.857 1.00 80.62 90 GLU A CA 1
ATOM 708 C C . GLU A 1 90 ? -22.038 -11.976 7.720 1.00 80.62 90 GLU A C 1
ATOM 710 O O . GLU A 1 90 ? -22.261 -11.695 8.898 1.00 80.62 90 GLU A O 1
ATOM 715 N N . GLN A 1 91 ? -20.885 -11.649 7.127 1.00 77.88 91 GLN A N 1
ATOM 716 C CA . GLN A 1 91 ? -19.807 -10.936 7.822 1.00 77.88 91 GLN A CA 1
ATOM 717 C C . GLN A 1 91 ? -20.250 -9.544 8.286 1.00 77.88 91 GLN A C 1
ATOM 719 O O . GLN A 1 91 ? -19.922 -9.134 9.401 1.00 77.88 91 GLN A O 1
ATOM 724 N N . LEU A 1 92 ? -21.039 -8.835 7.473 1.00 79.56 92 LEU A N 1
ATOM 725 C CA . LEU A 1 92 ? -21.597 -7.537 7.853 1.00 79.56 92 LEU A CA 1
ATOM 726 C C . LEU A 1 92 ? -22.586 -7.665 9.026 1.00 79.56 92 LEU A C 1
ATOM 728 O O . LEU A 1 92 ? -22.569 -6.852 9.955 1.00 79.56 92 LEU A O 1
ATOM 732 N N . ALA A 1 93 ? -23.428 -8.701 9.015 1.00 83.69 93 ALA A N 1
ATOM 733 C CA . ALA A 1 93 ? -24.346 -8.995 10.112 1.00 83.69 93 ALA A CA 1
ATOM 734 C C . ALA A 1 93 ? -23.596 -9.353 11.409 1.00 83.69 93 ALA A C 1
ATOM 736 O O . ALA A 1 93 ? -23.966 -8.868 12.481 1.00 83.69 93 ALA A O 1
ATOM 737 N N . ALA A 1 94 ? -22.522 -10.143 11.318 1.00 81.44 94 ALA A N 1
ATOM 738 C CA . ALA A 1 94 ? -21.681 -10.497 12.459 1.00 81.44 94 ALA A CA 1
ATOM 739 C C . ALA A 1 94 ? -20.973 -9.270 13.063 1.00 81.44 94 ALA A C 1
ATOM 741 O O . ALA A 1 94 ? -20.980 -9.097 14.283 1.00 81.44 94 ALA A O 1
ATOM 742 N N . GLN A 1 95 ? -20.439 -8.370 12.228 1.00 78.62 95 GLN A N 1
ATOM 743 C CA . GLN A 1 95 ? -19.821 -7.121 12.694 1.00 78.62 95 GLN A CA 1
ATOM 744 C C . GLN A 1 95 ? -20.812 -6.224 13.445 1.00 78.62 95 GLN A C 1
ATOM 746 O O . GLN A 1 95 ? -20.472 -5.711 14.511 1.00 78.62 95 GLN A O 1
ATOM 751 N N . ARG A 1 96 ? -22.053 -6.076 12.952 1.00 76.88 96 ARG A N 1
ATOM 752 C CA . ARG A 1 96 ? -23.096 -5.312 13.665 1.00 76.88 96 ARG A CA 1
ATOM 753 C C . ARG A 1 96 ? -23.366 -5.863 15.066 1.00 76.88 96 ARG A C 1
ATOM 755 O O . ARG A 1 96 ? -23.502 -5.075 15.997 1.00 76.88 96 ARG A O 1
ATOM 762 N N . ARG A 1 97 ? -23.421 -7.191 15.223 1.00 72.88 97 ARG A N 1
ATOM 763 C CA . ARG A 1 97 ? -23.624 -7.839 16.533 1.00 72.88 97 ARG A CA 1
ATOM 764 C C . ARG A 1 97 ? -22.447 -7.578 17.476 1.00 72.88 97 ARG A C 1
ATOM 766 O O . ARG A 1 97 ? -22.665 -7.107 18.585 1.00 72.88 97 ARG A O 1
ATOM 773 N N . ALA A 1 98 ? -21.214 -7.763 17.004 1.00 71.50 98 ALA A N 1
ATOM 774 C CA . ALA A 1 98 ? -20.010 -7.514 17.803 1.00 71.50 98 ALA A CA 1
ATOM 775 C C . ALA A 1 98 ? -19.883 -6.045 18.260 1.00 71.50 98 ALA A C 1
ATOM 777 O O . ALA A 1 98 ? -19.457 -5.765 19.382 1.00 71.50 98 ALA A O 1
ATOM 778 N N . SER A 1 99 ? -20.266 -5.087 17.409 1.00 69.25 99 SER A N 1
ATOM 779 C CA . SER A 1 99 ? -20.324 -3.669 17.786 1.00 69.25 99 SER A CA 1
ATOM 780 C C . SER A 1 99 ? -21.414 -3.380 18.824 1.00 69.25 99 SER A C 1
ATOM 782 O O . SER A 1 99 ? -21.182 -2.580 19.728 1.00 69.25 99 SER A O 1
ATOM 784 N N . ALA A 1 100 ? -22.579 -4.030 18.728 1.00 71.62 100 ALA A N 1
ATOM 785 C CA . ALA A 1 100 ? -23.651 -3.890 19.714 1.00 71.62 100 ALA A CA 1
ATOM 786 C C . ALA A 1 100 ? -23.247 -4.446 21.091 1.00 71.62 100 ALA A C 1
ATOM 788 O O . ALA A 1 100 ? -23.498 -3.805 22.107 1.00 71.62 100 ALA A O 1
ATOM 789 N N . GLU A 1 101 ? -22.553 -5.585 21.130 1.00 67.81 101 GLU A N 1
ATOM 790 C CA . GLU A 1 101 ? -22.059 -6.194 22.374 1.00 67.81 101 GLU A CA 1
ATOM 791 C C . GLU A 1 101 ? -20.994 -5.333 23.069 1.00 67.81 101 GLU A C 1
ATOM 793 O O . GLU A 1 101 ? -21.059 -5.141 24.282 1.00 67.81 101 GLU A O 1
ATOM 798 N N . LYS A 1 102 ? -20.059 -4.729 22.318 1.00 64.75 102 LYS A N 1
ATOM 799 C CA . LYS A 1 102 ? -19.069 -3.791 22.888 1.00 64.75 102 LYS A CA 1
ATOM 800 C C . LYS A 1 102 ? -19.715 -2.571 23.546 1.00 64.75 102 LYS A C 1
ATOM 802 O O . LYS A 1 102 ? -19.256 -2.131 24.601 1.00 64.75 102 LYS A O 1
ATOM 807 N N . ASN A 1 103 ? -20.784 -2.043 22.953 1.00 60.22 103 ASN A N 1
ATOM 808 C CA . ASN A 1 103 ? -21.515 -0.900 23.506 1.00 60.22 103 ASN A CA 1
ATOM 809 C C . ASN A 1 103 ? -22.323 -1.255 24.765 1.00 60.22 103 ASN A C 1
ATOM 811 O O . ASN A 1 103 ? -22.708 -0.358 25.508 1.00 60.22 103 ASN A O 1
ATOM 815 N N . HIS A 1 104 ? -22.557 -2.544 25.023 1.00 55.59 104 HIS A N 1
ATOM 816 C CA . HIS A 1 104 ? -23.291 -3.028 26.190 1.00 55.59 104 HIS A CA 1
ATOM 817 C C . HIS A 1 104 ? -22.406 -3.465 27.355 1.00 55.59 104 HIS A C 1
ATOM 819 O O . HIS A 1 104 ? -22.930 -4.013 28.322 1.00 55.59 104 HIS A O 1
ATOM 825 N N . THR A 1 105 ? -21.099 -3.189 27.320 1.00 49.44 105 THR A N 1
ATOM 826 C CA . THR A 1 105 ? -20.261 -3.376 28.510 1.00 49.44 105 THR A CA 1
ATOM 827 C C . THR A 1 105 ? -20.845 -2.516 29.638 1.00 49.44 105 THR A C 1
ATOM 829 O O . THR A 1 105 ? -20.826 -1.288 29.513 1.00 49.44 105 THR A O 1
ATOM 832 N N . PRO A 1 106 ? -21.396 -3.098 30.723 1.00 50.44 106 PRO A N 1
ATOM 833 C CA . PRO A 1 106 ? -21.923 -2.307 31.819 1.00 50.44 106 PRO A CA 1
ATOM 834 C C . PRO A 1 106 ? -20.739 -1.571 32.425 1.00 50.44 106 PRO A C 1
ATOM 836 O O . PRO A 1 106 ? -19.820 -2.189 32.965 1.00 50.44 106 PRO A O 1
ATOM 839 N N . GLN A 1 107 ? -20.731 -0.248 32.297 1.00 48.34 107 GLN A N 1
ATOM 840 C CA . GLN A 1 107 ? -19.787 0.594 33.007 1.00 48.34 107 GLN A CA 1
ATOM 841 C C . GLN A 1 107 ? -20.174 0.523 34.489 1.00 48.34 107 GLN A C 1
ATOM 843 O O . GLN A 1 107 ? -20.976 1.309 34.986 1.00 48.34 107 GLN A O 1
ATOM 848 N N . ALA A 1 108 ? -19.667 -0.497 35.183 1.00 52.66 108 ALA A N 1
ATOM 849 C CA . ALA A 1 108 ? -19.776 -0.617 36.624 1.00 52.66 108 ALA A CA 1
ATOM 850 C C . ALA A 1 108 ? -18.994 0.547 37.241 1.00 52.66 108 ALA A C 1
ATOM 852 O O . ALA A 1 108 ? -17.770 0.506 37.343 1.00 52.66 108 ALA A O 1
ATOM 853 N N . GLY A 1 109 ? -19.713 1.610 37.595 1.00 52.94 109 GLY A N 1
ATOM 854 C CA . GLY A 1 109 ? -19.166 2.736 38.343 1.00 52.94 109 GLY A CA 1
ATOM 855 C C . GLY A 1 109 ? -19.400 4.095 37.699 1.00 52.94 109 GLY A C 1
ATOM 856 O O . GLY A 1 109 ? -18.453 4.776 37.319 1.00 52.94 109 GLY A O 1
ATOM 857 N N . ARG A 1 110 ? -20.651 4.553 37.676 1.00 44.41 110 ARG A N 1
ATOM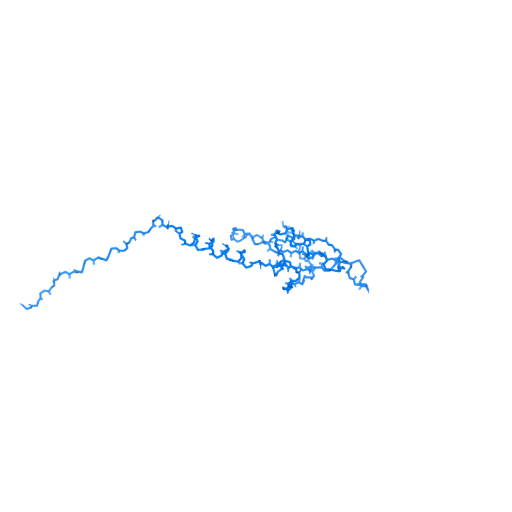 858 C CA . ARG A 1 110 ? -20.927 5.969 37.934 1.00 44.41 110 ARG A CA 1
ATOM 859 C C . ARG A 1 110 ? -22.300 6.075 38.578 1.00 44.41 110 ARG A C 1
ATOM 861 O O . ARG A 1 110 ? -23.301 5.726 37.963 1.00 44.41 110 ARG A O 1
ATOM 868 N N . GLY A 1 111 ? -22.288 6.410 39.868 1.00 41.81 111 GLY A N 1
ATOM 869 C CA . GLY A 1 111 ? -23.467 6.468 40.719 1.00 41.81 111 GLY A CA 1
ATOM 870 C C . GLY A 1 111 ? -24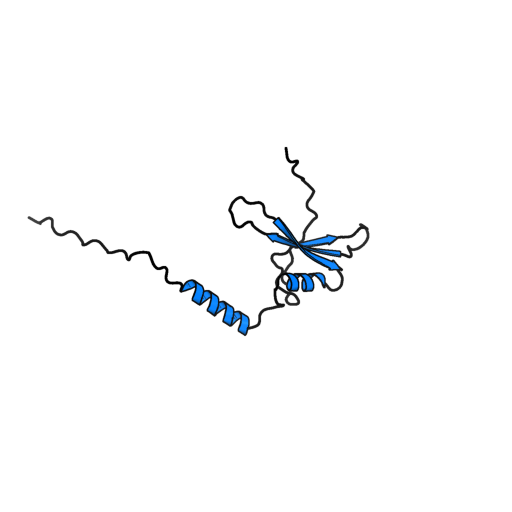.547 7.350 40.112 1.00 41.81 111 GLY A C 1
ATOM 871 O O . GLY A 1 111 ? -24.247 8.388 39.527 1.00 41.81 111 GLY A O 1
ATOM 872 N N . LEU A 1 112 ? -25.789 6.889 40.243 1.00 44.84 112 LEU A N 1
ATOM 873 C CA . LEU A 1 112 ? -26.965 7.670 39.919 1.00 44.84 112 LEU A CA 1
ATOM 874 C C . LEU A 1 112 ? -26.958 8.966 40.731 1.00 44.84 112 LEU A C 1
ATOM 876 O O . LEU A 1 112 ? -26.858 8.940 41.961 1.00 44.84 112 LEU A O 1
ATOM 880 N N . ASP A 1 113 ? -27.110 10.072 40.010 1.00 48.62 113 ASP A N 1
ATOM 881 C CA . ASP A 1 113 ? -27.532 11.358 40.537 1.00 48.62 113 ASP A CA 1
ATOM 882 C C . ASP A 1 113 ? -28.760 11.151 41.428 1.00 48.62 113 ASP A C 1
ATOM 884 O O . ASP A 1 113 ? -29.848 10.797 40.971 1.00 48.62 113 ASP A O 1
ATOM 888 N N . THR A 1 114 ? -28.565 11.340 42.729 1.00 46.84 114 THR A N 1
ATOM 889 C CA . THR A 1 114 ? -29.660 11.490 43.681 1.00 46.84 114 THR A CA 1
ATOM 890 C C . THR A 1 114 ? -30.073 12.958 43.615 1.00 46.84 114 THR A C 1
ATOM 892 O O . THR A 1 114 ? -29.260 13.808 43.987 1.00 46.84 114 THR A O 1
ATOM 895 N N . PRO A 1 115 ? -31.274 13.311 43.126 1.00 47.19 115 PRO A N 1
ATOM 896 C CA . PRO A 1 115 ? -31.721 14.692 43.207 1.00 47.19 115 PRO A CA 1
ATOM 897 C C . PRO A 1 115 ? -31.893 15.069 44.684 1.00 47.19 115 PRO A C 1
ATOM 899 O O . PRO A 1 115 ? -32.570 14.372 45.441 1.00 47.19 115 PRO A O 1
ATOM 902 N N . ALA A 1 116 ? -31.224 16.147 45.098 1.00 50.41 116 ALA A N 1
ATOM 903 C CA . ALA A 1 116 ? -31.300 16.677 46.453 1.00 50.41 116 ALA A CA 1
ATOM 904 C C . ALA A 1 116 ? -32.754 17.053 46.810 1.00 50.41 116 ALA A C 1
ATOM 906 O O . ALA A 1 116 ? -33.469 17.580 45.951 1.00 50.41 116 ALA A O 1
ATOM 907 N N . PRO A 1 117 ? -33.208 16.802 48.053 1.00 43.25 117 PRO A N 1
ATOM 908 C CA . PRO A 1 117 ? -34.550 17.166 48.475 1.00 43.25 117 PRO A CA 1
ATOM 909 C C . PRO A 1 117 ? -34.713 18.690 48.476 1.00 43.25 117 PRO A C 1
ATOM 911 O O . PRO A 1 117 ? -33.879 19.432 48.995 1.00 43.25 117 PRO A O 1
ATOM 914 N N . VAL A 1 118 ? -35.804 19.122 47.848 1.00 46.31 118 VAL A N 1
ATOM 915 C CA . VAL A 1 118 ? -36.271 20.504 47.735 1.00 46.31 118 VAL A CA 1
ATOM 916 C C . VAL A 1 118 ? -36.496 21.072 49.138 1.00 46.31 118 VAL A C 1
ATOM 918 O O . VAL A 1 118 ? -37.146 20.438 49.966 1.00 46.31 118 VAL A O 1
ATOM 921 N N . GLY A 1 119 ? -35.913 22.245 49.399 1.00 42.06 119 GLY A N 1
ATOM 922 C CA . GLY A 1 119 ? -36.005 22.946 50.676 1.00 42.06 119 GLY A CA 1
ATOM 923 C C . GLY A 1 119 ? -37.446 23.294 51.036 1.00 42.06 119 GLY A C 1
ATOM 924 O O . GLY A 1 119 ? -38.205 23.773 50.194 1.00 42.06 119 GLY A O 1
ATOM 925 N N . ALA A 1 120 ? -37.787 23.043 52.295 1.00 47.03 120 ALA A N 1
ATOM 926 C CA . ALA A 1 120 ? -39.010 23.506 52.917 1.00 47.03 120 ALA A CA 1
ATOM 927 C C . ALA A 1 120 ? -38.758 24.864 53.598 1.00 47.03 120 ALA A C 1
ATOM 929 O O . ALA A 1 120 ? -37.786 25.024 54.336 1.00 47.03 120 ALA A O 1
ATOM 930 N N . ASP A 1 121 ? -39.680 25.781 53.311 1.00 43.94 121 ASP A N 1
ATOM 931 C CA . ASP A 1 121 ? -40.245 26.797 54.199 1.00 43.94 121 ASP A CA 1
ATOM 932 C C . ASP A 1 121 ? -39.434 28.063 54.536 1.00 43.94 121 ASP A C 1
ATOM 934 O O . ASP A 1 121 ? -38.559 28.088 55.398 1.00 43.94 121 ASP A O 1
ATOM 938 N N . LEU A 1 122 ? -39.864 29.174 53.923 1.00 43.78 122 LEU A N 1
ATOM 939 C CA . LEU A 1 122 ? -39.954 30.473 54.591 1.00 43.78 122 LEU A CA 1
ATOM 940 C C . LEU A 1 122 ? -41.383 31.009 54.417 1.00 43.78 122 LEU A C 1
ATOM 942 O O . LEU A 1 122 ? -41.890 31.120 53.300 1.00 43.78 122 LEU A O 1
ATOM 946 N N . GLU A 1 123 ? -42.002 31.249 55.569 1.00 40.75 123 GLU A N 1
ATOM 947 C CA . GLU A 1 123 ? -43.398 31.594 55.834 1.00 40.75 123 GLU A CA 1
ATOM 948 C C . GLU A 1 123 ? -43.873 32.893 55.156 1.00 40.75 123 GLU A C 1
ATOM 950 O O . GLU A 1 123 ? -43.105 33.832 54.938 1.00 40.75 123 GLU A O 1
ATOM 955 N N . LEU A 1 124 ? -45.176 32.926 54.856 1.00 41.19 124 LEU A N 1
ATOM 956 C CA . LEU A 1 124 ? -45.966 34.104 54.496 1.00 41.19 124 LEU A CA 1
ATOM 957 C C . LEU A 1 124 ? -46.775 34.549 55.728 1.00 41.19 124 LEU A C 1
ATOM 959 O O . LEU A 1 124 ? -47.528 33.732 56.254 1.00 41.19 124 LEU A O 1
ATOM 963 N N . ASP A 1 125 ? -46.618 35.837 56.065 1.00 41.38 125 ASP A N 1
ATOM 964 C CA . ASP A 1 125 ? -47.339 36.715 57.020 1.00 41.38 125 ASP A CA 1
ATOM 965 C C . ASP A 1 125 ? -47.378 36.372 58.524 1.00 41.38 125 ASP A C 1
ATOM 967 O O . ASP A 1 125 ? -48.077 35.423 58.944 1.00 41.38 125 ASP A O 1
#

Radius of gyration: 26.7 Å; chains: 1; bounding box: 69×49×78 Å

Foldseek 3Di:
DPPPPPPPPQDWAADDDDLQFFPLRQKTKHADDDDPVDGRQKIWIWGWDDDPDPPDDIDIDTQFMDTPPPVVRRNSSCVSVVTDSDDDPVRVVVVVVVVVVVVPPPPPDDDDDDPDDDDDDDDDD

pLDDT: mean 77.82, std 20.13, range [35.06, 97.75]

Secondary structure (DSSP, 8-state):
--------PPP-EEPPP-TTSB--TTEEEEEE-S-TTSPP-EEEEEEEEPPSSTTPPPEEEEEEEEESGGGHHHHHHHHHTT--BS--HHHHHHHHHHHHHHHT----------PPPPPP-----